Protein AF-A0A7S7SJQ9-F1 (afdb_monomer)

Organism: Paludibaculum fermentans (NCBI:txid1473598)

Sequence (162 aa):
MFHGLPLFLLLITLAVVPTLSAPTDSLAPLMLAAHNTVRSKVGVAPLEWSPQLEALARQWSKSLAANGQFRHRPGTSYGENLFEMTGDQATPQFVVGNWASEAKDYNLESNTCRRGAQCGHYTQIVWRDSKQVGCAVGRRGQREVWVCYYDPPGNWEGEKPY

Nearest PDB structures (foldseek):
  1smb-assembly1_A  TM=9.119E-01  e=9.457E-13  Homo sapiens
  5vhg-assembly1_A  TM=8.718E-01  e=3.417E-12  Homo sapiens
  2dda-assembly4_D  TM=8.845E-01  e=1.078E-11  Pseudechis australis
  2ddb-assembly2_B  TM=8.371E-01  e=4.461E-11  Pseudechis porphyriacus
  3nt8-assembly2_B  TM=7.735E-01  e=3.882E-10  Necator americanus

Structure (mmCIF, N/CA/C/O backbone):
data_AF-A0A7S7SJQ9-F1
#
_entry.id   AF-A0A7S7SJQ9-F1
#
loop_
_atom_site.group_PDB
_atom_site.id
_atom_site.type_symbol
_atom_site.label_atom_id
_atom_site.label_alt_id
_atom_site.label_comp_id
_atom_site.label_asym_id
_atom_site.label_entity_id
_atom_site.label_seq_id
_atom_site.pdbx_PDB_ins_code
_atom_site.Cartn_x
_atom_site.Cartn_y
_atom_site.Cartn_z
_atom_site.occupancy
_atom_site.B_iso_or_equiv
_atom_site.auth_seq_id
_atom_site.auth_comp_id
_atom_site.auth_asym_id
_atom_site.auth_atom_id
_atom_site.pdbx_PDB_model_num
ATOM 1 N N . MET A 1 1 ? -64.382 -50.932 36.297 1.00 45.72 1 MET A N 1
ATOM 2 C CA . MET A 1 1 ? -63.411 -51.176 35.211 1.00 45.72 1 MET A CA 1
ATOM 3 C C . MET A 1 1 ? -62.687 -49.865 34.966 1.00 45.72 1 MET A C 1
ATOM 5 O O . MET A 1 1 ? -63.320 -48.894 34.583 1.00 45.72 1 MET A O 1
ATOM 9 N N . PHE A 1 2 ? -61.413 -49.809 35.349 1.00 48.09 2 PHE A N 1
ATOM 10 C CA . PHE A 1 2 ? -60.567 -48.612 35.370 1.00 48.09 2 PHE A CA 1
ATOM 11 C C . PHE A 1 2 ? -59.953 -48.369 33.996 1.00 48.09 2 PHE A C 1
ATOM 13 O O . PHE A 1 2 ? -59.350 -49.300 33.479 1.00 48.09 2 PHE A O 1
ATOM 20 N N . HIS A 1 3 ? -60.051 -47.165 33.433 1.00 45.84 3 HIS A N 1
ATOM 21 C CA . HIS A 1 3 ? -59.190 -46.724 32.326 1.00 45.84 3 HIS A CA 1
ATOM 22 C C . HIS A 1 3 ? -58.712 -45.298 32.630 1.00 45.84 3 HIS A C 1
ATOM 24 O O . HIS A 1 3 ? -59.440 -44.330 32.428 1.00 45.84 3 HIS A O 1
ATOM 30 N N . GLY A 1 4 ? -57.507 -45.187 33.195 1.00 45.69 4 GLY A N 1
ATOM 31 C CA . GLY A 1 4 ? -56.807 -43.917 33.381 1.00 45.69 4 GLY A CA 1
ATOM 32 C C . GLY A 1 4 ? -56.085 -43.522 32.094 1.00 45.69 4 GLY A C 1
ATOM 33 O O . GLY A 1 4 ? -55.367 -44.338 31.520 1.00 45.69 4 GLY A O 1
ATOM 34 N N . LEU A 1 5 ? -56.282 -42.284 31.635 1.00 52.97 5 LEU A N 1
ATOM 35 C CA . LEU A 1 5 ? -55.485 -41.709 30.551 1.00 52.97 5 LEU A CA 1
ATOM 36 C C . LEU A 1 5 ? -54.071 -41.370 31.057 1.00 52.97 5 LEU A C 1
ATOM 38 O O . LEU A 1 5 ? -53.946 -40.791 32.139 1.00 52.97 5 LEU A O 1
ATOM 42 N N . PRO A 1 6 ? -53.008 -41.653 30.283 1.00 54.62 6 PRO A N 1
ATOM 43 C CA . PRO A 1 6 ? -51.665 -41.226 30.637 1.00 54.62 6 PRO A CA 1
ATOM 44 C C . PRO A 1 6 ? -51.472 -39.747 30.276 1.00 54.62 6 PRO A C 1
ATOM 46 O O . PRO A 1 6 ? -51.642 -39.333 29.129 1.00 54.62 6 PRO A O 1
ATOM 49 N N . LEU A 1 7 ? -51.097 -38.945 31.273 1.00 57.56 7 LEU A N 1
ATOM 50 C CA . LEU A 1 7 ? -50.651 -37.567 31.100 1.00 57.56 7 LEU A CA 1
ATOM 51 C C . LEU A 1 7 ? -49.227 -37.582 30.521 1.00 57.56 7 LEU A C 1
ATOM 53 O O . LEU A 1 7 ? -48.257 -37.794 31.246 1.00 57.56 7 LEU A O 1
ATOM 57 N N . PHE A 1 8 ? -49.091 -37.382 29.211 1.00 58.78 8 PHE A N 1
ATOM 58 C CA . PHE A 1 8 ? -47.787 -37.176 28.578 1.00 58.78 8 PHE A CA 1
ATOM 59 C C . PHE A 1 8 ? -47.312 -35.741 28.847 1.00 58.78 8 PHE A C 1
ATOM 61 O O . PHE A 1 8 ? -47.805 -34.790 28.241 1.00 58.78 8 PHE A O 1
ATOM 68 N N . LEU A 1 9 ? -46.348 -35.575 29.759 1.00 60.88 9 LEU A N 1
ATOM 69 C CA . LEU A 1 9 ? -45.589 -34.329 29.881 1.00 60.88 9 LEU A CA 1
ATOM 70 C C . LEU A 1 9 ? -44.712 -34.159 28.632 1.00 60.88 9 LEU A C 1
ATOM 72 O O . LEU A 1 9 ? -43.722 -34.868 28.453 1.00 60.88 9 LEU A O 1
ATOM 76 N N . LEU A 1 10 ? -45.070 -33.203 27.777 1.00 57.47 10 LEU A N 1
ATOM 77 C CA . LEU A 1 10 ? -44.246 -32.786 26.649 1.00 57.47 10 LEU A CA 1
ATOM 78 C C . LEU A 1 10 ? -43.096 -31.913 27.184 1.00 57.47 10 LEU A C 1
ATOM 80 O O . LEU A 1 10 ? -43.269 -30.723 27.446 1.00 57.47 10 LEU A O 1
ATOM 84 N N . LEU A 1 11 ? -41.920 -32.508 27.390 1.00 61.44 11 LEU A N 1
ATOM 85 C CA . LEU A 1 11 ? -40.687 -31.761 27.642 1.00 61.44 11 LEU A CA 1
ATOM 86 C C . LEU A 1 11 ? -40.315 -31.006 26.360 1.00 61.44 11 LEU A C 1
ATOM 88 O O . LEU A 1 11 ? -39.760 -31.583 25.427 1.00 61.44 11 LEU A O 1
ATOM 92 N N . ILE A 1 12 ? -40.636 -29.713 26.303 1.00 63.50 12 ILE A N 1
ATOM 93 C CA . ILE A 1 12 ? -40.148 -28.816 25.254 1.00 63.50 12 ILE A CA 1
ATOM 94 C C . ILE A 1 12 ? -38.656 -28.605 25.519 1.00 63.50 12 ILE A C 1
ATOM 96 O O . ILE A 1 12 ? -38.261 -27.755 26.315 1.00 63.50 12 ILE A O 1
ATOM 100 N N . THR A 1 13 ? -37.809 -29.410 24.882 1.00 64.50 13 THR A N 1
ATOM 101 C CA . THR A 1 13 ? -36.373 -29.142 24.844 1.00 64.50 13 THR A CA 1
ATOM 102 C C . THR A 1 13 ? -36.168 -27.881 24.019 1.00 64.50 13 THR A C 1
ATOM 104 O O . THR A 1 13 ? -36.384 -27.890 22.806 1.00 64.50 13 THR A O 1
ATOM 107 N N . LEU A 1 14 ? -35.778 -26.786 24.671 1.00 64.19 14 LEU A N 1
ATOM 108 C CA . LEU A 1 14 ? -35.339 -25.575 23.991 1.00 64.19 14 LEU A CA 1
ATOM 109 C C . LEU A 1 14 ? -34.064 -25.932 23.214 1.00 64.19 14 LEU A C 1
ATOM 111 O O . LEU A 1 14 ? -32.974 -25.992 23.780 1.00 64.19 14 LEU A O 1
ATOM 115 N N . ALA A 1 15 ? -34.199 -26.256 21.929 1.00 65.75 15 ALA A N 1
ATOM 116 C CA . ALA A 1 15 ? -33.048 -26.411 21.060 1.00 65.75 15 ALA A CA 1
ATOM 117 C C . ALA A 1 15 ? -32.379 -25.036 20.962 1.00 65.75 15 ALA A C 1
ATOM 119 O O . ALA A 1 15 ? -32.921 -24.114 20.352 1.00 65.75 15 ALA A O 1
ATOM 120 N N . VAL A 1 16 ? -31.220 -24.882 21.604 1.00 65.94 16 VAL A N 1
ATOM 121 C CA . VAL A 1 16 ? -30.346 -23.729 21.386 1.00 65.94 16 VAL A CA 1
ATOM 122 C C . VAL A 1 16 ? -29.816 -23.874 19.968 1.00 65.94 16 VAL A C 1
ATOM 124 O O . VAL A 1 16 ? -28.844 -24.584 19.724 1.00 65.94 16 VAL A O 1
ATOM 127 N N . VAL A 1 17 ? -30.513 -23.267 19.011 1.00 65.31 17 VAL A N 1
ATOM 128 C CA . VAL A 1 17 ? -30.020 -23.156 17.642 1.00 65.31 17 VAL A CA 1
ATOM 129 C C . VAL A 1 17 ? -28.827 -22.205 17.711 1.00 65.31 17 VAL A C 1
ATOM 131 O O . VAL A 1 17 ? -29.019 -21.049 18.097 1.00 65.31 17 VAL A O 1
ATOM 134 N N . PRO A 1 18 ? -27.596 -22.643 17.396 1.00 61.34 18 PRO A N 1
ATOM 135 C CA . PRO A 1 18 ? -26.491 -21.713 17.283 1.00 61.34 18 PRO A CA 1
ATOM 136 C C . PRO A 1 18 ? -26.850 -20.748 16.157 1.00 61.34 18 PRO A C 1
ATOM 138 O O . PRO A 1 18 ? -26.957 -21.137 14.993 1.00 61.34 18 PRO A O 1
ATOM 141 N N . THR A 1 19 ? -27.098 -19.489 16.506 1.00 59.69 19 THR A N 1
ATOM 142 C CA . THR A 1 19 ? -27.220 -18.425 15.519 1.00 59.69 19 THR A CA 1
ATOM 143 C C . THR A 1 19 ? -25.867 -18.326 14.836 1.00 59.69 19 THR A C 1
ATOM 145 O O . THR A 1 19 ? -24.901 -17.853 15.437 1.00 59.69 19 THR A O 1
ATOM 148 N N . LEU A 1 20 ? -25.773 -18.824 13.604 1.00 58.78 20 LEU A N 1
ATOM 149 C CA . LEU A 1 20 ? -24.620 -18.577 12.759 1.00 58.78 20 LEU A CA 1
ATOM 150 C C . LEU A 1 20 ? -24.638 -17.075 12.464 1.00 58.78 20 LEU A C 1
ATOM 152 O O . LEU A 1 20 ? -25.393 -16.615 11.610 1.00 58.78 20 LEU A O 1
ATOM 156 N N . SER A 1 21 ? -23.888 -16.293 13.240 1.00 57.81 21 SER A N 1
ATOM 157 C CA . SER A 1 21 ? -23.661 -14.890 12.921 1.00 57.81 21 SER A CA 1
ATOM 158 C C . SER A 1 21 ? -23.097 -14.854 11.505 1.00 57.81 21 SER A C 1
ATOM 160 O O . SER A 1 21 ? -22.024 -15.409 11.261 1.00 57.81 21 SER A O 1
ATOM 162 N N . ALA A 1 22 ? -23.837 -14.259 10.566 1.00 53.94 22 ALA A N 1
ATOM 163 C CA . ALA A 1 22 ? -23.305 -13.961 9.245 1.00 53.94 22 ALA A CA 1
ATOM 164 C C . ALA A 1 22 ? -21.956 -13.248 9.439 1.00 53.94 22 ALA A C 1
ATOM 166 O O . ALA A 1 22 ? -21.863 -12.396 10.331 1.00 53.94 22 ALA A O 1
ATOM 167 N N . PRO A 1 23 ? -20.899 -13.612 8.694 1.00 51.44 23 PRO A N 1
ATOM 168 C CA . PRO A 1 23 ? -19.616 -12.959 8.860 1.00 51.44 23 PRO A CA 1
ATOM 169 C C . PRO A 1 23 ? -19.823 -11.482 8.539 1.00 51.44 23 PRO A C 1
ATOM 171 O O . PRO A 1 23 ? -20.112 -11.123 7.402 1.00 51.44 23 PRO A O 1
ATOM 174 N N . THR A 1 24 ? -19.713 -10.623 9.550 1.00 53.28 24 THR A N 1
ATOM 175 C CA . THR A 1 24 ? -19.456 -9.204 9.336 1.00 53.28 24 THR A CA 1
ATOM 176 C C . THR A 1 24 ? -18.238 -9.155 8.428 1.00 53.28 24 THR A C 1
ATOM 178 O O . THR A 1 24 ? -17.180 -9.616 8.857 1.00 53.28 24 THR A O 1
ATOM 181 N N . ASP A 1 25 ? -18.416 -8.706 7.184 1.00 57.62 25 ASP A N 1
ATOM 182 C CA . ASP A 1 25 ? -17.382 -8.627 6.152 1.00 57.62 25 ASP A CA 1
ATOM 183 C C . ASP A 1 25 ? -16.048 -8.195 6.766 1.00 57.62 25 ASP A C 1
ATOM 185 O O . ASP A 1 25 ? -15.832 -7.030 7.117 1.00 57.62 25 ASP A O 1
ATOM 189 N N . SER A 1 26 ? -15.171 -9.166 7.013 1.00 82.75 26 SER A N 1
ATOM 190 C CA . SER A 1 26 ? -13.970 -8.897 7.782 1.00 82.75 26 SER A CA 1
ATOM 191 C C . SER A 1 26 ? -12.992 -8.137 6.886 1.00 82.75 26 SER A C 1
ATOM 193 O O . SER A 1 26 ? -12.830 -8.429 5.702 1.00 82.75 26 SER A O 1
ATOM 195 N N . LEU A 1 27 ? -12.359 -7.100 7.439 1.00 92.56 27 LEU A N 1
ATOM 196 C CA . LEU A 1 27 ? -11.490 -6.182 6.693 1.00 92.56 27 LEU A CA 1
ATOM 197 C C . LEU A 1 27 ? -10.388 -6.915 5.912 1.00 92.56 27 LEU A C 1
ATOM 199 O O . LEU A 1 27 ? -10.093 -6.543 4.780 1.00 92.56 27 LEU A O 1
ATOM 203 N N . ALA A 1 28 ? -9.802 -7.958 6.505 1.00 96.81 28 ALA A N 1
ATOM 204 C CA . ALA A 1 28 ? -8.688 -8.712 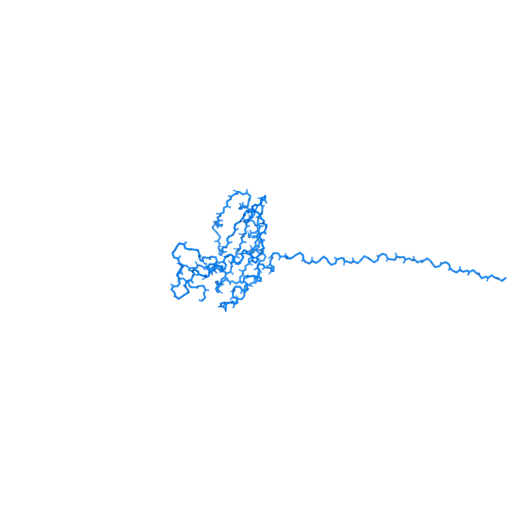5.937 1.00 96.81 28 ALA A CA 1
ATOM 205 C C . ALA A 1 28 ? -9.004 -9.363 4.573 1.00 96.81 28 ALA A C 1
ATOM 207 O O . ALA A 1 28 ? -8.342 -9.005 3.594 1.00 96.81 28 ALA A O 1
ATOM 208 N N . PRO A 1 29 ? -10.007 -10.259 4.440 1.00 97.38 29 PRO A N 1
ATOM 209 C CA . PRO A 1 29 ? -10.328 -10.865 3.149 1.00 97.38 29 PRO A CA 1
ATOM 210 C C . PRO A 1 29 ? -10.751 -9.836 2.098 1.00 97.38 29 PRO A C 1
ATOM 212 O O . PRO A 1 29 ? -10.371 -9.985 0.939 1.00 97.38 29 PRO A O 1
ATOM 215 N N . LEU A 1 30 ? -11.466 -8.769 2.475 1.00 97.81 30 LEU A N 1
ATOM 216 C CA . LEU A 1 30 ? -11.860 -7.726 1.523 1.00 97.81 30 LEU A CA 1
ATOM 217 C C . LEU A 1 30 ? -10.670 -6.897 1.022 1.00 97.81 30 LEU A C 1
ATOM 219 O O . LEU A 1 30 ? -10.574 -6.630 -0.176 1.00 97.81 30 LEU A O 1
ATOM 223 N N . MET A 1 31 ? -9.749 -6.514 1.912 1.00 98.44 31 MET A N 1
ATOM 224 C CA . MET A 1 31 ? -8.520 -5.819 1.523 1.00 98.44 31 MET A CA 1
ATOM 225 C C . MET A 1 31 ? -7.669 -6.705 0.616 1.00 98.44 31 MET A C 1
ATOM 227 O O . MET A 1 31 ? -7.241 -6.250 -0.445 1.00 98.44 31 MET A O 1
ATOM 231 N N . LEU A 1 32 ? -7.463 -7.973 0.987 1.00 98.75 32 LEU A N 1
ATOM 232 C CA . LEU A 1 32 ? -6.684 -8.918 0.188 1.00 98.75 32 LEU A CA 1
ATOM 233 C C . LEU A 1 32 ? -7.296 -9.123 -1.203 1.00 98.75 32 LEU A C 1
ATOM 235 O O . LEU A 1 32 ? -6.597 -9.024 -2.212 1.00 98.75 32 LEU A O 1
ATOM 239 N N . ALA A 1 33 ? -8.609 -9.355 -1.268 1.00 98.62 33 ALA A N 1
ATOM 240 C CA . ALA A 1 33 ? -9.322 -9.544 -2.526 1.00 98.62 33 ALA A CA 1
ATOM 241 C C . ALA A 1 33 ? -9.231 -8.302 -3.427 1.00 98.62 33 ALA A C 1
ATOM 243 O O . ALA A 1 33 ? -9.002 -8.432 -4.632 1.00 98.62 33 ALA A O 1
ATOM 244 N N . ALA A 1 34 ? -9.350 -7.098 -2.859 1.00 98.75 34 ALA A N 1
ATOM 245 C CA . ALA A 1 34 ? -9.229 -5.858 -3.617 1.00 98.75 34 ALA A CA 1
ATOM 246 C C . ALA A 1 34 ? -7.816 -5.674 -4.202 1.00 98.75 34 ALA A C 1
ATOM 248 O O . ALA A 1 34 ? -7.690 -5.347 -5.383 1.00 98.75 34 ALA A O 1
ATOM 249 N N . HIS A 1 35 ? -6.757 -5.961 -3.435 1.00 98.88 35 HIS A N 1
ATOM 250 C CA . HIS A 1 35 ? -5.378 -5.932 -3.947 1.00 98.88 35 HIS A CA 1
ATOM 251 C C . HIS A 1 35 ? -5.182 -6.953 -5.067 1.00 98.88 35 HIS A C 1
ATOM 253 O O . HIS A 1 35 ? -4.690 -6.617 -6.145 1.00 98.88 35 HIS A O 1
ATOM 259 N N . ASN A 1 36 ? -5.615 -8.193 -4.840 1.00 98.88 36 ASN A N 1
ATOM 260 C CA . ASN A 1 36 ? -5.437 -9.279 -5.800 1.00 98.88 36 ASN A CA 1
ATOM 261 C C . ASN A 1 36 ? -6.253 -9.063 -7.082 1.00 98.88 36 ASN A C 1
ATOM 263 O O . ASN A 1 36 ? -5.802 -9.434 -8.164 1.00 98.88 36 ASN A O 1
ATOM 267 N N . THR A 1 37 ? -7.382 -8.356 -6.997 1.00 98.88 37 THR A N 1
ATOM 268 C CA . THR A 1 37 ? -8.119 -7.883 -8.176 1.00 98.88 37 THR A CA 1
ATOM 269 C C . THR A 1 37 ? -7.268 -6.928 -9.013 1.00 98.88 37 THR A C 1
ATOM 271 O O . THR A 1 37 ? -7.195 -7.093 -10.228 1.00 98.88 37 THR A O 1
ATOM 274 N N . VAL A 1 38 ? -6.585 -5.956 -8.400 1.00 98.88 38 VAL A N 1
ATOM 275 C CA . VAL A 1 38 ? -5.701 -5.018 -9.121 1.00 98.88 38 VAL A CA 1
ATOM 276 C C . VAL A 1 38 ? -4.509 -5.755 -9.733 1.00 98.88 38 VAL A C 1
ATOM 278 O O . VAL A 1 38 ? -4.228 -5.588 -10.916 1.00 98.88 38 VAL A O 1
ATOM 281 N N . ARG A 1 39 ? -3.864 -6.631 -8.958 1.00 98.88 39 ARG A N 1
ATOM 282 C CA . ARG A 1 39 ? -2.711 -7.439 -9.388 1.00 98.88 39 ARG A CA 1
ATOM 283 C C . ARG A 1 39 ? -3.026 -8.346 -10.577 1.00 98.88 39 ARG A C 1
ATOM 285 O O . ARG A 1 39 ? -2.242 -8.415 -11.521 1.00 98.88 39 ARG A O 1
ATOM 292 N N . SER A 1 40 ? -4.209 -8.963 -10.586 1.00 98.81 40 SER A N 1
ATOM 293 C CA . SER A 1 40 ? -4.642 -9.827 -11.692 1.00 98.81 40 SER A CA 1
ATOM 294 C C . SER A 1 40 ? -4.722 -9.098 -13.038 1.00 98.81 40 SER A C 1
ATOM 296 O O . SER A 1 40 ? -4.417 -9.691 -14.069 1.00 98.81 40 SER A O 1
ATOM 298 N N . LYS A 1 41 ? -5.049 -7.796 -13.041 1.00 98.62 41 LYS A N 1
ATOM 299 C CA . LYS A 1 41 ? -5.158 -6.988 -14.270 1.00 98.62 41 LYS A CA 1
ATOM 300 C C . LYS A 1 41 ? -3.821 -6.792 -14.982 1.00 98.62 41 LYS A C 1
ATOM 302 O O . LYS A 1 41 ? -3.818 -6.482 -16.167 1.00 98.62 41 LYS A O 1
ATOM 307 N N . VAL A 1 42 ? -2.712 -6.958 -14.265 1.00 98.38 42 VAL A N 1
ATOM 308 C CA . VAL A 1 42 ? -1.349 -6.802 -14.792 1.00 98.38 42 VAL A CA 1
ATOM 309 C C . VAL A 1 42 ? -0.547 -8.106 -14.746 1.00 98.38 42 VAL A C 1
ATOM 311 O O . VAL A 1 42 ? 0.646 -8.108 -15.022 1.00 98.38 42 VAL A O 1
ATOM 314 N N . GLY A 1 43 ? -1.195 -9.227 -14.411 1.00 98.38 43 GLY A N 1
ATOM 315 C CA . GLY A 1 43 ? -0.580 -10.554 -14.454 1.00 98.38 43 GLY A CA 1
ATOM 316 C C . GLY A 1 43 ? 0.463 -10.832 -13.366 1.00 98.38 43 GLY A C 1
ATOM 317 O O . GLY A 1 43 ? 1.255 -11.759 -13.523 1.00 98.38 43 GLY A O 1
ATOM 318 N N . VAL A 1 44 ? 0.481 -10.072 -12.264 1.00 98.56 44 VAL A N 1
ATOM 319 C CA . VAL A 1 44 ? 1.381 -10.353 -11.130 1.00 98.56 44 VAL A CA 1
ATOM 320 C C . VAL A 1 44 ? 0.723 -11.301 -10.123 1.00 98.56 44 VAL A C 1
ATOM 322 O O . VAL A 1 44 ? -0.488 -11.249 -9.900 1.00 98.56 44 VAL A O 1
ATOM 325 N N . ALA A 1 45 ? 1.526 -12.176 -9.508 1.00 98.69 45 ALA A N 1
ATOM 326 C CA . ALA A 1 45 ? 1.055 -13.196 -8.565 1.00 98.69 45 ALA A CA 1
ATOM 327 C C . ALA A 1 45 ? 0.258 -12.577 -7.401 1.00 98.69 45 ALA A C 1
ATOM 329 O O . ALA A 1 45 ? 0.626 -11.492 -6.951 1.00 98.69 45 ALA A O 1
ATOM 330 N N . PRO A 1 46 ? -0.800 -13.224 -6.884 1.00 98.88 46 PRO A N 1
ATOM 331 C CA . PRO A 1 46 ? -1.568 -12.688 -5.763 1.00 98.88 46 PRO A CA 1
ATOM 332 C C . PRO A 1 46 ? -0.701 -12.538 -4.504 1.00 98.88 46 PRO A C 1
ATOM 334 O O . PRO A 1 46 ? 0.245 -13.293 -4.294 1.00 98.88 46 PRO A O 1
ATOM 337 N N . LEU A 1 47 ? -1.041 -11.557 -3.671 1.00 98.94 47 LEU A N 1
ATOM 338 C CA . LEU A 1 47 ? -0.529 -11.429 -2.312 1.00 98.94 47 LEU A CA 1
ATOM 339 C C . LEU A 1 47 ? -1.230 -12.432 -1.394 1.00 98.94 47 LEU A C 1
ATOM 341 O O . LEU A 1 47 ? -2.388 -12.799 -1.623 1.00 98.94 47 LEU A O 1
ATOM 345 N N . GLU A 1 48 ? -0.546 -12.783 -0.313 1.00 98.81 48 GLU A N 1
ATOM 346 C CA . GLU A 1 48 ? -1.083 -13.501 0.839 1.00 98.81 48 GLU A CA 1
ATOM 347 C C . GLU A 1 48 ? -1.294 -12.543 2.020 1.00 98.81 48 GLU A C 1
ATOM 349 O O . GLU A 1 48 ? -0.596 -11.536 2.162 1.00 98.81 48 GLU A O 1
ATOM 354 N N . TRP A 1 49 ? -2.272 -12.832 2.882 1.00 98.75 49 TRP A N 1
ATOM 355 C CA . TRP A 1 49 ? -2.485 -12.021 4.081 1.00 98.75 49 TRP A CA 1
ATOM 356 C C . TRP A 1 49 ? -1.478 -12.376 5.171 1.00 98.75 49 TRP A C 1
ATOM 358 O O . TRP A 1 49 ? -1.306 -13.549 5.496 1.00 98.75 49 TRP A O 1
ATOM 368 N N . SER A 1 50 ? -0.889 -11.364 5.804 1.00 98.75 50 SER A N 1
ATOM 369 C CA . SER A 1 50 ? -0.003 -11.534 6.952 1.00 98.75 50 SER A CA 1
ATOM 370 C C . SER A 1 50 ? -0.620 -10.951 8.227 1.00 98.75 50 SER A C 1
ATOM 372 O O . SER A 1 50 ? -0.708 -9.724 8.369 1.00 98.75 50 SER A O 1
ATOM 374 N N . PRO A 1 51 ? -0.984 -11.798 9.212 1.00 98.19 51 PRO A N 1
ATOM 375 C CA . PRO A 1 51 ? -1.458 -11.337 10.518 1.00 98.19 51 PRO A CA 1
ATOM 376 C C . PRO A 1 51 ? -0.432 -10.471 11.267 1.00 98.19 51 PRO A C 1
ATOM 378 O O . PRO A 1 51 ? -0.804 -9.569 12.019 1.00 98.19 51 PRO A O 1
ATOM 381 N N . GLN A 1 52 ? 0.866 -10.710 11.050 1.00 98.44 52 GLN A N 1
ATOM 382 C CA . GLN A 1 52 ? 1.938 -9.900 11.632 1.00 98.44 52 GLN A CA 1
ATOM 383 C C . GLN A 1 52 ? 1.921 -8.473 11.070 1.00 98.44 52 GLN A C 1
ATOM 385 O O . GLN A 1 52 ? 1.948 -7.507 11.836 1.00 98.44 52 GLN A O 1
ATOM 390 N N . LEU A 1 53 ? 1.842 -8.333 9.743 1.00 98.81 53 LEU A N 1
ATOM 391 C CA . LEU A 1 53 ? 1.761 -7.023 9.094 1.00 98.81 53 LEU A CA 1
ATOM 392 C C . LEU A 1 53 ? 0.467 -6.292 9.472 1.00 98.81 53 LEU A C 1
ATOM 394 O O . LEU A 1 53 ? 0.500 -5.092 9.735 1.00 98.81 53 LEU A O 1
ATOM 398 N N . GLU A 1 54 ? -0.654 -7.006 9.598 1.00 98.75 54 GLU A N 1
ATOM 399 C CA . GLU A 1 54 ? -1.914 -6.443 10.094 1.00 98.75 54 GLU A CA 1
ATOM 400 C C . GLU A 1 54 ? -1.767 -5.876 11.514 1.00 98.75 54 GLU A C 1
ATOM 402 O O . GLU A 1 54 ? -2.231 -4.767 11.792 1.00 98.75 54 GLU A O 1
ATOM 407 N N . ALA A 1 55 ? -1.118 -6.607 12.425 1.00 98.31 55 ALA A N 1
ATOM 408 C CA . ALA A 1 55 ? -0.902 -6.143 13.793 1.00 98.31 55 ALA A CA 1
ATOM 409 C C . ALA A 1 55 ? -0.065 -4.850 13.830 1.00 98.31 55 ALA A C 1
ATOM 411 O O . ALA A 1 55 ? -0.406 -3.907 14.554 1.00 98.31 55 ALA A O 1
ATOM 412 N N . LEU A 1 56 ? 0.981 -4.769 13.001 1.00 98.50 56 LEU A N 1
ATOM 413 C CA . LEU A 1 56 ? 1.799 -3.564 12.845 1.00 98.50 56 LEU A CA 1
ATOM 414 C C . LEU A 1 56 ? 0.996 -2.407 12.241 1.00 98.50 56 LEU A C 1
ATOM 416 O O . LEU A 1 56 ? 1.047 -1.289 12.762 1.00 98.50 56 LEU A O 1
ATOM 420 N N . ALA A 1 57 ? 0.220 -2.672 11.188 1.00 98.75 57 ALA A N 1
ATOM 421 C CA . ALA A 1 57 ? -0.646 -1.687 10.550 1.00 98.75 57 ALA A CA 1
ATOM 422 C C . ALA A 1 57 ? -1.671 -1.139 11.548 1.00 98.75 57 ALA A C 1
ATOM 424 O O . ALA A 1 57 ? -1.921 0.063 11.591 1.00 98.75 57 A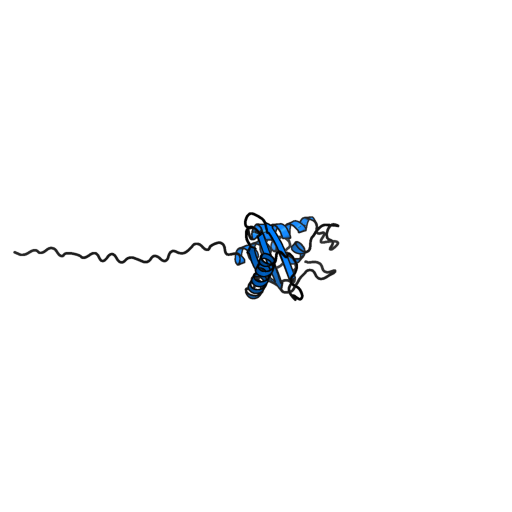LA A O 1
ATOM 425 N N . ARG A 1 58 ? -2.220 -1.999 12.413 1.00 98.62 58 ARG A N 1
ATOM 426 C CA . ARG A 1 58 ? -3.194 -1.634 13.451 1.00 98.62 58 ARG A CA 1
ATOM 427 C C . ARG A 1 58 ? -2.587 -0.751 14.530 1.00 98.62 58 ARG A C 1
ATOM 429 O O . ARG A 1 58 ? -3.258 0.160 15.013 1.00 98.62 58 ARG A O 1
ATOM 436 N N . GLN A 1 59 ? -1.344 -1.013 14.927 1.00 98.38 59 GLN A N 1
ATOM 437 C CA . GLN A 1 59 ? -0.618 -0.144 15.851 1.00 98.38 59 GLN A CA 1
ATOM 438 C C . GLN A 1 59 ? -0.437 1.250 15.238 1.00 98.38 59 GLN A C 1
ATOM 440 O O . GLN A 1 59 ? -0.707 2.260 15.892 1.00 98.38 59 GLN A O 1
ATOM 445 N N . TRP A 1 60 ? 0.000 1.303 13.979 1.00 98.62 60 TRP A N 1
ATOM 446 C CA . TRP A 1 60 ? 0.331 2.563 13.330 1.00 98.62 60 TRP A CA 1
ATOM 447 C C . TRP A 1 60 ? -0.901 3.393 12.977 1.00 98.62 60 TRP A C 1
ATOM 449 O O . TRP A 1 60 ? -0.963 4.570 13.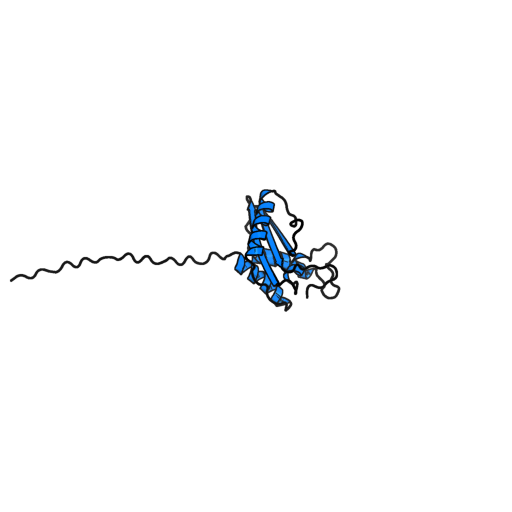330 1.00 98.62 60 TRP A O 1
ATOM 459 N N . SER A 1 61 ? -1.930 2.773 12.402 1.00 98.56 61 SER A N 1
ATOM 460 C CA . SER A 1 61 ? -3.180 3.446 12.039 1.00 98.56 61 SER A CA 1
ATOM 461 C C . SER A 1 61 ? -3.866 4.078 13.251 1.00 98.56 61 SER A C 1
ATOM 463 O O . SER A 1 61 ? -4.315 5.222 13.186 1.00 98.56 61 SER A O 1
ATOM 465 N N . LYS A 1 62 ? -3.876 3.387 14.402 1.00 98.19 62 LYS A N 1
ATOM 466 C CA . LYS A 1 62 ? -4.372 3.938 15.673 1.00 98.19 62 LYS A CA 1
ATOM 467 C C . LYS A 1 62 ? -3.549 5.133 16.151 1.00 98.19 62 LYS A C 1
ATOM 469 O O . LYS A 1 62 ? -4.136 6.124 16.578 1.00 98.19 62 LYS A O 1
ATOM 474 N N . SER A 1 63 ? -2.219 5.055 16.076 1.00 98.00 63 SER A N 1
ATOM 475 C CA . SER A 1 63 ? -1.327 6.160 16.455 1.00 98.00 63 SER A CA 1
ATOM 476 C C . SER A 1 63 ? -1.571 7.400 15.590 1.00 98.00 63 SER A C 1
ATOM 478 O O . SER A 1 63 ? -1.778 8.496 16.117 1.00 98.00 63 SER A O 1
ATOM 480 N N . LEU A 1 64 ? -1.634 7.222 14.266 1.00 98.19 64 LEU A N 1
ATOM 481 C CA . LEU A 1 64 ? -1.928 8.296 13.320 1.00 98.19 64 LEU A CA 1
ATOM 482 C C . LEU A 1 64 ? -3.296 8.916 13.606 1.00 98.19 64 LEU A C 1
ATOM 484 O O . LEU A 1 64 ? -3.385 10.135 13.765 1.00 98.19 64 LEU A O 1
ATOM 488 N N . ALA A 1 65 ? -4.339 8.089 13.753 1.00 96.94 65 ALA A N 1
ATOM 489 C CA . ALA A 1 65 ? -5.700 8.523 14.063 1.00 96.94 65 ALA A CA 1
ATOM 490 C C . ALA A 1 65 ? -5.782 9.321 15.379 1.00 96.94 65 ALA A C 1
ATOM 492 O O . ALA A 1 65 ? -6.439 10.364 15.427 1.00 96.94 65 ALA A O 1
ATOM 493 N N . ALA A 1 66 ? -5.084 8.870 16.427 1.00 95.56 66 ALA A N 1
ATOM 494 C CA . ALA A 1 66 ? -5.070 9.510 17.740 1.00 95.56 66 ALA A CA 1
ATOM 495 C C . ALA A 1 66 ? -4.368 10.873 17.736 1.00 95.56 66 ALA A C 1
ATOM 497 O O . ALA A 1 66 ? -4.896 11.838 18.290 1.00 95.56 66 ALA A O 1
ATOM 498 N N . ASN A 1 67 ? -3.213 10.954 17.075 1.00 94.06 67 ASN A N 1
ATOM 499 C CA . ASN A 1 67 ? -2.309 12.099 17.174 1.00 94.06 67 ASN A CA 1
ATOM 500 C C . ASN A 1 67 ? -2.534 13.168 16.094 1.00 94.06 67 ASN A C 1
ATOM 502 O O . ASN A 1 67 ? -1.794 14.146 16.051 1.00 94.06 67 ASN A O 1
ATOM 506 N N . GLY A 1 68 ? -3.515 12.992 15.200 1.00 89.62 68 GLY A N 1
ATOM 507 C CA . GLY A 1 68 ? -3.798 13.969 14.137 1.00 89.62 68 GLY A CA 1
ATOM 508 C C . GLY A 1 68 ? -2.745 14.017 13.024 1.00 89.62 68 GLY A C 1
ATOM 509 O O . GLY A 1 68 ? -2.698 14.987 12.280 1.00 89.62 68 GLY A O 1
ATOM 510 N N . GLN A 1 69 ? -1.869 13.013 12.930 1.00 93.38 69 GLN A N 1
ATOM 511 C CA . GLN A 1 69 ? -0.755 12.989 11.978 1.00 93.38 69 GLN A CA 1
ATOM 512 C C . GLN A 1 69 ? -1.066 12.060 10.806 1.00 93.38 69 GLN A C 1
ATOM 514 O O . GLN A 1 69 ? -1.691 11.019 11.010 1.00 93.38 69 GLN A O 1
ATOM 519 N N . PHE A 1 70 ? -0.580 12.402 9.613 1.00 97.06 70 PHE A N 1
ATOM 520 C CA . PHE A 1 70 ? -0.633 11.555 8.422 1.00 97.06 70 PHE A CA 1
ATOM 521 C C . PHE A 1 70 ? 0.765 11.480 7.804 1.00 97.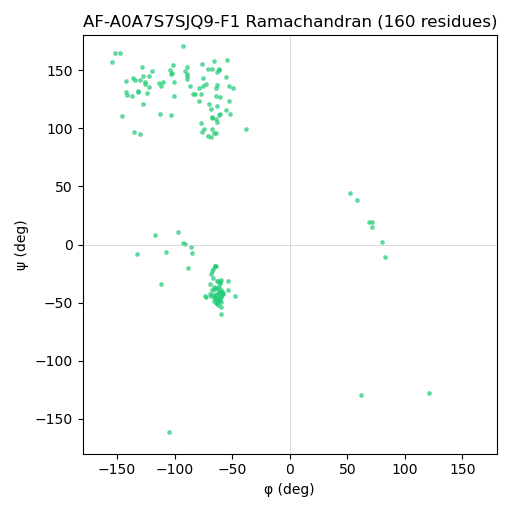06 70 PHE A C 1
ATOM 523 O O . PHE A 1 70 ? 1.214 12.401 7.126 1.00 97.06 70 PHE A O 1
ATOM 530 N N . ARG A 1 71 ? 1.510 10.427 8.154 1.00 97.69 71 ARG A N 1
ATOM 531 C CA . ARG A 1 71 ? 2.883 10.208 7.688 1.00 97.69 71 ARG A CA 1
ATOM 532 C C . ARG A 1 71 ? 3.242 8.732 7.700 1.00 97.69 71 ARG A C 1
ATOM 534 O O . ARG A 1 71 ? 2.703 7.970 8.508 1.00 97.69 71 ARG A O 1
ATOM 541 N N . HIS A 1 72 ? 4.224 8.379 6.880 1.00 97.50 72 HIS A N 1
ATOM 542 C CA . HIS A 1 72 ? 4.817 7.051 6.893 1.00 97.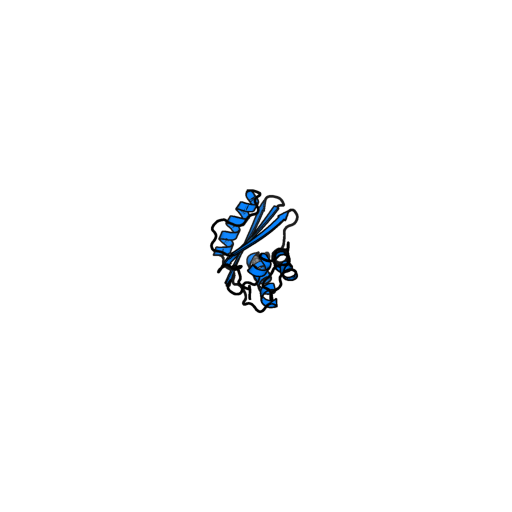50 72 HIS A CA 1
ATOM 543 C C . HIS A 1 72 ? 5.476 6.711 8.233 1.00 97.50 72 HIS A C 1
ATOM 545 O O . HIS A 1 72 ? 5.935 7.605 8.960 1.00 97.50 72 HIS A O 1
ATOM 551 N N . ARG A 1 73 ? 5.505 5.419 8.583 1.00 97.12 73 ARG A N 1
ATOM 552 C CA . ARG A 1 73 ? 6.158 4.944 9.809 1.00 97.12 73 ARG A CA 1
ATOM 553 C C . ARG A 1 73 ? 7.680 5.071 9.680 1.00 97.12 73 ARG A C 1
ATOM 555 O O . ARG A 1 73 ? 8.267 4.423 8.817 1.00 97.12 73 ARG A O 1
ATOM 562 N N . PRO A 1 74 ? 8.358 5.833 10.556 1.00 95.94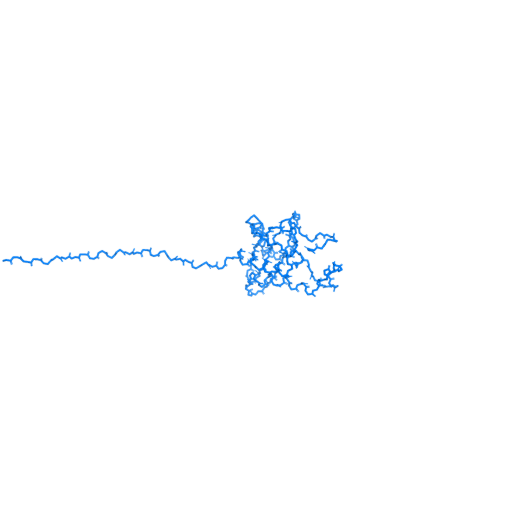 74 PRO A N 1
ATOM 563 C CA . PRO A 1 74 ? 9.813 5.937 10.505 1.00 95.94 74 PRO A CA 1
ATOM 564 C C . PRO A 1 74 ? 10.490 4.585 10.765 1.00 95.94 74 PRO A C 1
ATOM 566 O O . PRO A 1 74 ? 10.094 3.866 11.685 1.00 95.94 74 PRO A O 1
ATOM 569 N N . GLY A 1 75 ? 11.529 4.267 9.987 1.00 92.62 75 GLY A N 1
ATOM 570 C CA . GLY A 1 75 ? 12.399 3.107 10.219 1.00 92.62 75 GLY A CA 1
ATOM 571 C C . GLY A 1 75 ? 11.754 1.738 9.984 1.00 92.62 75 GLY A C 1
ATOM 572 O O . GLY A 1 75 ? 12.244 0.746 10.516 1.00 92.62 75 GLY A O 1
ATOM 573 N N . THR A 1 76 ? 10.648 1.662 9.239 1.00 92.44 76 THR A N 1
ATOM 574 C CA . THR A 1 76 ? 10.088 0.370 8.826 1.00 92.44 76 THR A CA 1
ATOM 575 C C . THR A 1 76 ? 10.912 -0.253 7.696 1.00 92.44 76 THR A C 1
ATOM 577 O O . THR A 1 76 ? 11.411 0.455 6.827 1.00 92.44 76 THR A O 1
ATOM 580 N N . SER A 1 77 ? 11.057 -1.580 7.713 1.00 96.44 77 SER A N 1
ATOM 581 C CA . SER A 1 77 ? 11.651 -2.367 6.624 1.00 96.44 77 SER A CA 1
ATOM 582 C C . SER A 1 77 ? 10.616 -2.858 5.603 1.00 96.44 77 SER A C 1
ATOM 584 O O . SER A 1 77 ? 10.973 -3.572 4.673 1.00 96.44 77 SER A O 1
ATOM 586 N N . TYR A 1 78 ? 9.337 -2.531 5.803 1.00 98.56 78 TYR A N 1
ATOM 587 C CA . TYR A 1 78 ? 8.224 -2.957 4.958 1.00 98.56 78 TYR A CA 1
ATOM 588 C C . TYR A 1 78 ? 7.801 -1.833 4.012 1.00 98.56 78 TYR A C 1
ATOM 590 O O . TYR A 1 78 ? 7.958 -0.653 4.328 1.00 98.56 78 TYR A O 1
ATOM 598 N N . GLY A 1 79 ? 7.206 -2.193 2.875 1.00 98.62 79 GLY A N 1
ATOM 599 C CA . GLY A 1 79 ? 6.513 -1.219 2.032 1.00 98.62 79 GLY A CA 1
ATOM 600 C C . GLY A 1 79 ? 5.274 -0.709 2.762 1.00 98.62 79 GLY A C 1
ATOM 601 O O . GLY A 1 79 ? 4.707 -1.452 3.561 1.00 98.62 79 GLY A O 1
ATOM 602 N N . GLU A 1 80 ? 4.825 0.522 2.511 1.00 98.81 80 GLU A N 1
ATOM 603 C CA . GLU A 1 80 ? 3.676 1.101 3.219 1.00 98.81 80 GLU A CA 1
ATOM 604 C C . GLU A 1 80 ? 2.793 1.936 2.290 1.00 98.81 80 GLU A C 1
AT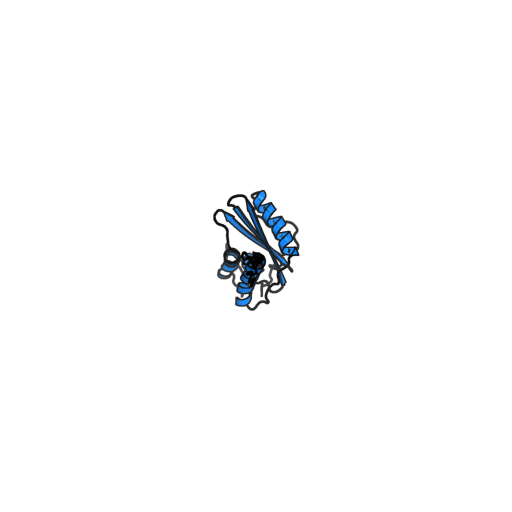OM 606 O O . GLU A 1 80 ? 3.272 2.868 1.650 1.00 98.81 80 GLU A O 1
ATOM 611 N N . ASN A 1 81 ? 1.489 1.654 2.293 1.00 98.88 81 ASN A N 1
ATOM 612 C CA . ASN A 1 81 ? 0.480 2.554 1.736 1.00 98.88 81 ASN A CA 1
ATOM 613 C C . ASN A 1 81 ? -0.359 3.159 2.860 1.00 98.88 81 ASN A C 1
ATOM 615 O O . ASN A 1 81 ? -0.751 2.460 3.801 1.00 98.88 81 ASN A O 1
ATOM 619 N N . LEU A 1 82 ? -0.675 4.447 2.716 1.00 98.75 82 LEU A N 1
ATOM 620 C CA . LEU A 1 82 ? -1.516 5.201 3.637 1.00 98.75 82 LEU A CA 1
ATOM 621 C C . LEU A 1 82 ? -2.715 5.796 2.905 1.00 98.75 82 LEU A C 1
ATOM 623 O O . LEU A 1 82 ? -2.620 6.213 1.755 1.00 98.75 82 LEU A O 1
ATOM 627 N N . PHE A 1 83 ? -3.852 5.854 3.585 1.00 98.62 83 PHE A N 1
ATOM 628 C CA . PHE A 1 83 ? -5.027 6.576 3.110 1.00 98.62 83 PHE A CA 1
ATOM 629 C C . PHE A 1 83 ? -5.717 7.241 4.294 1.00 98.62 83 PHE A C 1
ATOM 631 O O . PHE A 1 83 ? -5.793 6.662 5.377 1.00 98.62 83 PHE A O 1
ATOM 638 N N . GLU A 1 84 ? -6.210 8.457 4.100 1.00 97.69 84 GLU A N 1
ATOM 639 C CA . GLU A 1 84 ? -6.928 9.206 5.122 1.00 97.69 84 GLU A CA 1
ATOM 640 C C . GLU A 1 84 ? -8.188 9.830 4.542 1.00 97.69 84 GLU A C 1
ATOM 642 O O . GLU A 1 84 ? -8.196 10.336 3.420 1.00 97.69 84 GLU A O 1
ATOM 647 N N . MET A 1 85 ? -9.247 9.829 5.346 1.00 95.88 85 MET A N 1
ATOM 648 C CA . MET A 1 85 ? -10.453 10.592 5.067 1.00 95.88 85 MET A CA 1
ATOM 649 C C . MET A 1 85 ? -11.129 11.066 6.354 1.00 95.88 85 MET A C 1
ATOM 651 O O . MET A 1 85 ? -10.843 10.587 7.454 1.00 95.88 85 MET A O 1
ATOM 655 N N . THR A 1 86 ? -12.046 12.019 6.203 1.00 95.06 86 THR A N 1
ATOM 656 C CA . THR A 1 86 ? -12.978 12.447 7.249 1.00 95.06 86 THR A CA 1
ATOM 657 C C . THR A 1 86 ? -14.400 12.358 6.706 1.00 95.06 86 THR A C 1
ATOM 659 O O . THR A 1 86 ? -14.626 12.714 5.551 1.00 95.06 86 THR A O 1
ATOM 662 N N . GLY A 1 87 ? -15.343 11.909 7.530 1.00 92.19 87 GLY A N 1
ATOM 663 C CA . GLY A 1 87 ? -16.757 11.786 7.174 1.00 92.19 87 GLY A CA 1
ATOM 664 C C . GLY A 1 87 ? -17.231 10.344 7.312 1.00 92.19 87 GLY A C 1
ATOM 665 O O . GLY A 1 87 ? -17.053 9.740 8.372 1.00 92.19 87 GLY A O 1
ATOM 666 N N . ASP A 1 88 ? -17.838 9.812 6.250 1.00 89.75 88 ASP A N 1
ATOM 667 C CA . ASP A 1 88 ? -18.309 8.426 6.207 1.00 89.75 88 ASP A CA 1
ATOM 668 C C . ASP A 1 88 ? -17.152 7.420 6.269 1.00 89.75 88 ASP A C 1
ATOM 670 O O . ASP A 1 88 ? -16.006 7.728 5.944 1.00 89.75 88 ASP A O 1
ATOM 674 N N . GLN A 1 89 ? -17.454 6.190 6.684 1.00 89.69 89 GLN A N 1
ATOM 675 C CA . GLN A 1 89 ? -16.453 5.125 6.740 1.00 89.69 89 GLN A CA 1
ATOM 676 C C . GLN A 1 89 ? -16.187 4.568 5.341 1.00 89.69 89 GLN A C 1
ATOM 678 O O . GLN A 1 89 ? -17.117 4.180 4.629 1.00 89.69 89 GLN A O 1
ATOM 683 N N . ALA A 1 90 ? -14.912 4.486 4.963 1.00 94.12 90 ALA A N 1
ATOM 684 C CA . ALA A 1 90 ? -14.518 3.863 3.708 1.00 94.12 90 ALA A CA 1
ATOM 685 C C . ALA A 1 90 ? -14.691 2.342 3.752 1.00 94.12 90 ALA A C 1
ATOM 687 O O . ALA A 1 90 ? -14.529 1.687 4.784 1.00 94.12 90 ALA A O 1
ATOM 688 N N . THR A 1 91 ? -14.940 1.766 2.579 1.00 96.25 91 THR A N 1
ATOM 689 C CA . THR A 1 91 ? -14.826 0.323 2.372 1.00 96.25 91 THR A CA 1
ATOM 690 C C . THR A 1 91 ? -13.399 -0.042 1.945 1.00 96.25 91 THR A C 1
ATOM 692 O O . THR A 1 91 ? -12.726 0.764 1.295 1.00 96.25 91 THR A O 1
ATOM 695 N N . PRO A 1 92 ? -12.932 -1.271 2.228 1.00 97.31 92 PRO A N 1
ATOM 696 C CA . PRO A 1 92 ? -11.669 -1.796 1.703 1.00 97.31 92 PRO A CA 1
ATOM 697 C C . PRO A 1 92 ? -11.480 -1.581 0.192 1.00 97.31 92 PRO A C 1
ATOM 699 O O . PRO A 1 92 ? -10.426 -1.145 -0.269 1.00 97.31 92 PRO A O 1
ATOM 702 N N . GLN A 1 93 ? -12.531 -1.838 -0.586 1.00 97.75 93 GLN A N 1
ATOM 703 C CA . GLN A 1 93 ? -12.537 -1.712 -2.041 1.00 97.75 93 GLN A CA 1
ATOM 704 C C . GLN A 1 93 ? -12.358 -0.261 -2.483 1.00 97.75 93 GLN A C 1
ATOM 706 O O . GLN A 1 93 ? -11.658 -0.008 -3.461 1.00 97.75 93 GLN A O 1
ATOM 711 N N . PHE A 1 94 ? -12.965 0.688 -1.766 1.00 98.00 94 PHE A N 1
ATOM 712 C CA . PHE A 1 94 ? -12.801 2.108 -2.054 1.00 98.00 94 PHE A CA 1
ATOM 713 C C . PHE A 1 94 ? -11.354 2.560 -1.831 1.00 98.00 94 PHE A C 1
ATOM 715 O O . PHE A 1 94 ? -10.783 3.209 -2.704 1.00 98.00 94 PHE A O 1
ATOM 722 N N . VAL A 1 95 ? -10.738 2.169 -0.712 1.00 98.56 95 VAL A N 1
ATOM 723 C CA . VAL A 1 95 ? -9.352 2.549 -0.385 1.00 98.56 95 VAL A CA 1
ATOM 724 C C . VAL A 1 95 ? -8.364 1.982 -1.398 1.00 98.56 95 VAL A C 1
ATOM 726 O O . VAL A 1 95 ? -7.568 2.721 -1.976 1.00 98.56 95 VAL A O 1
ATOM 729 N N . VAL A 1 96 ? -8.451 0.681 -1.679 1.00 98.81 96 VAL A N 1
ATOM 730 C CA . VAL A 1 96 ? -7.572 0.045 -2.669 1.00 98.81 96 VAL A CA 1
ATOM 731 C C . VAL A 1 96 ? -7.842 0.589 -4.070 1.00 98.81 96 VAL A C 1
ATOM 733 O O . VAL A 1 96 ? -6.906 0.795 -4.837 1.00 98.81 96 VAL A O 1
ATOM 736 N N . GLY A 1 97 ? -9.102 0.880 -4.401 1.00 98.75 97 GLY A N 1
ATOM 737 C CA . GLY A 1 97 ? -9.476 1.534 -5.651 1.00 98.75 97 GLY A CA 1
ATOM 738 C C . GLY A 1 97 ? -8.888 2.939 -5.791 1.00 98.75 97 GLY A C 1
ATOM 739 O O . GLY A 1 97 ? -8.440 3.297 -6.878 1.00 98.75 97 GLY A O 1
ATOM 740 N N . ASN A 1 98 ? -8.833 3.717 -4.705 1.00 98.69 98 ASN A N 1
ATOM 741 C CA . ASN A 1 98 ? -8.213 5.040 -4.686 1.00 98.69 98 ASN A CA 1
ATOM 742 C C . ASN A 1 98 ? -6.714 4.953 -5.010 1.00 98.69 98 ASN A C 1
ATOM 744 O O . ASN A 1 98 ? -6.269 5.589 -5.965 1.00 98.69 98 ASN A O 1
ATOM 748 N N . TRP A 1 99 ? -5.974 4.089 -4.310 1.00 98.88 99 TRP A N 1
ATOM 749 C CA . TRP A 1 99 ? -4.560 3.827 -4.597 1.00 98.88 99 TRP A CA 1
ATOM 750 C C . TRP A 1 99 ? -4.338 3.296 -6.017 1.00 98.88 99 TRP A C 1
ATOM 752 O O . TRP A 1 99 ? -3.461 3.768 -6.732 1.00 98.88 99 TRP A O 1
ATOM 762 N N . ALA A 1 100 ? -5.161 2.348 -6.469 1.00 98.88 100 ALA A N 1
ATOM 763 C CA . ALA A 1 100 ? -5.053 1.782 -7.810 1.00 98.88 100 ALA A CA 1
ATOM 764 C C . ALA A 1 100 ? -5.395 2.786 -8.923 1.00 98.88 100 ALA A C 1
ATOM 766 O O . ALA A 1 100 ? -4.953 2.613 -10.057 1.00 98.88 100 ALA A O 1
ATOM 767 N N . SER A 1 101 ? -6.165 3.840 -8.626 1.00 98.75 101 SER A N 1
ATOM 768 C CA . SER A 1 101 ? -6.527 4.863 -9.614 1.00 98.75 101 SER A CA 1
ATOM 769 C C . SER A 1 101 ? -5.325 5.660 -10.130 1.00 98.75 101 SER A C 1
ATOM 771 O O . SER A 1 101 ? -5.403 6.251 -11.207 1.00 98.75 101 SER A O 1
ATOM 773 N N . GLU A 1 102 ? -4.204 5.626 -9.408 1.00 98.81 102 GLU A N 1
ATOM 774 C CA . GLU A 1 102 ? -2.929 6.206 -9.828 1.00 98.81 102 GLU A CA 1
ATOM 775 C C . GLU A 1 102 ? -2.334 5.533 -11.076 1.00 98.81 102 GLU A C 1
ATOM 777 O O . GLU A 1 102 ? -1.528 6.143 -11.774 1.00 98.81 102 GLU A O 1
ATOM 782 N N . ALA A 1 103 ? -2.775 4.319 -11.429 1.00 98.50 103 ALA A N 1
ATOM 783 C CA . ALA A 1 103 ? -2.350 3.626 -12.648 1.00 98.50 103 ALA A CA 1
ATOM 784 C C . ALA A 1 103 ? -2.536 4.474 -13.917 1.00 98.50 103 ALA A C 1
ATOM 786 O O . ALA A 1 103 ? -1.749 4.374 -14.852 1.00 98.50 103 ALA A O 1
ATOM 787 N N . LYS A 1 104 ? -3.558 5.343 -13.943 1.00 98.44 104 LYS A N 1
ATOM 788 C CA . LYS A 1 104 ? -3.839 6.254 -15.067 1.00 98.44 104 LYS A CA 1
ATOM 789 C C . LYS A 1 104 ? -2.732 7.300 -15.291 1.00 98.44 104 LYS A C 1
ATOM 791 O O . LYS A 1 104 ? -2.678 7.918 -16.352 1.00 98.44 104 LYS A O 1
ATOM 796 N N . ASP A 1 105 ? -1.894 7.518 -14.279 1.00 98.56 105 ASP A N 1
ATOM 797 C CA . ASP A 1 105 ? -0.829 8.517 -14.254 1.00 98.56 105 ASP A CA 1
ATOM 798 C C . ASP A 1 105 ? 0.566 7.882 -14.368 1.00 98.56 105 ASP A C 1
ATOM 800 O O . ASP A 1 105 ? 1.553 8.607 -14.503 1.00 98.56 105 ASP A O 1
ATOM 804 N N . TYR A 1 106 ? 0.658 6.549 -14.336 1.00 98.50 106 TYR A N 1
ATOM 805 C CA . TYR A 1 106 ? 1.912 5.805 -14.397 1.00 98.50 106 TYR A CA 1
ATOM 806 C C . TYR A 1 106 ? 2.178 5.262 -15.806 1.00 98.50 106 TYR A C 1
ATOM 808 O O . TYR A 1 106 ? 1.347 4.568 -16.390 1.00 98.50 106 TYR A O 1
ATOM 816 N N . ASN A 1 107 ? 3.366 5.541 -16.344 1.00 98.00 107 ASN A N 1
ATOM 817 C CA . ASN A 1 107 ? 3.848 4.970 -17.595 1.00 98.00 107 ASN A CA 1
ATOM 818 C C . ASN A 1 107 ? 4.872 3.863 -17.304 1.00 98.00 107 ASN A C 1
ATOM 820 O O . ASN A 1 107 ? 5.992 4.129 -16.863 1.00 98.00 107 ASN A O 1
ATOM 824 N N . LEU A 1 108 ? 4.484 2.618 -17.593 1.00 97.00 108 LEU A N 1
ATOM 825 C CA . LEU A 1 108 ? 5.318 1.432 -17.385 1.00 97.00 108 LEU A CA 1
ATOM 826 C C . LEU A 1 108 ? 6.522 1.362 -18.336 1.00 97.00 108 LEU A C 1
ATOM 828 O O . LEU A 1 108 ? 7.577 0.853 -17.958 1.00 97.00 108 LEU A O 1
ATOM 832 N N . GLU A 1 109 ? 6.390 1.844 -19.572 1.00 96.50 109 GLU A N 1
ATOM 833 C CA . GLU A 1 109 ? 7.466 1.793 -20.565 1.00 96.50 109 GLU A CA 1
ATOM 834 C C . GLU A 1 109 ? 8.649 2.645 -20.104 1.00 96.50 109 GLU A C 1
ATOM 836 O O . GLU A 1 109 ? 9.769 2.137 -19.996 1.00 96.50 109 GLU A O 1
ATOM 841 N N . SER A 1 110 ? 8.376 3.894 -19.722 1.00 97.06 110 SER A N 1
ATOM 842 C CA . SER A 1 110 ? 9.382 4.838 -19.234 1.00 97.06 110 SER A CA 1
ATOM 843 C C . SER A 1 110 ? 9.688 4.719 -17.739 1.00 97.06 110 SER A C 1
ATOM 845 O O . SER A 1 110 ? 10.614 5.375 -17.277 1.00 97.06 110 SER A O 1
ATOM 847 N N . ASN A 1 111 ? 8.944 3.903 -16.985 1.00 97.56 111 ASN A N 1
ATOM 848 C CA . ASN A 1 111 ? 9.000 3.840 -15.518 1.00 97.56 111 ASN A CA 1
ATOM 849 C C . ASN A 1 111 ? 8.835 5.218 -14.853 1.00 97.56 111 ASN A C 1
ATOM 851 O O . ASN A 1 111 ? 9.591 5.594 -13.959 1.00 97.56 111 ASN A O 1
ATOM 855 N N . THR A 1 112 ? 7.874 6.014 -15.320 1.00 9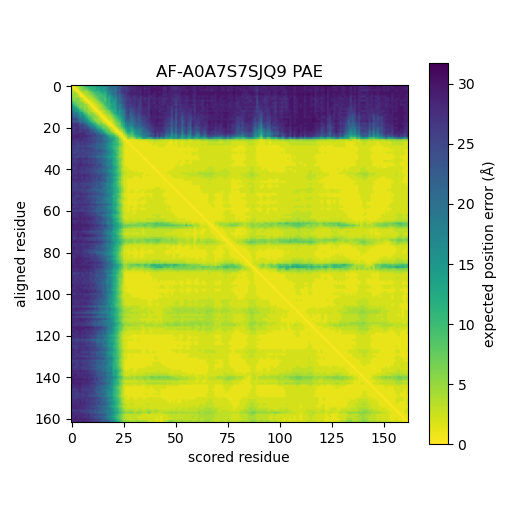7.62 112 THR A N 1
ATOM 856 C CA . THR A 1 112 ? 7.671 7.373 -14.804 1.00 97.62 112 THR A CA 1
ATOM 857 C C . THR A 1 112 ? 6.239 7.609 -14.368 1.00 97.62 112 THR A C 1
ATOM 859 O O . THR A 1 112 ? 5.281 7.135 -14.975 1.00 97.62 112 THR A O 1
ATOM 862 N N . CYS A 1 113 ? 6.098 8.403 -13.312 1.00 97.88 113 CYS A N 1
ATOM 863 C CA . CYS A 1 113 ? 4.824 8.984 -12.924 1.00 97.88 113 CYS A CA 1
ATOM 864 C C . CYS A 1 113 ? 4.642 10.332 -13.626 1.00 97.88 113 CYS A C 1
ATOM 866 O O . CYS A 1 113 ? 5.603 11.101 -13.763 1.00 97.88 113 CYS A O 1
ATOM 868 N N . ARG A 1 114 ? 3.417 10.655 -14.055 1.00 98.06 114 ARG A N 1
ATOM 869 C CA . ARG A 1 114 ? 3.102 11.972 -14.617 1.00 98.06 114 ARG A CA 1
ATOM 870 C C . ARG A 1 114 ? 3.544 13.063 -13.641 1.00 98.06 114 ARG A C 1
ATOM 872 O O . ARG A 1 114 ? 3.288 12.986 -12.442 1.00 98.06 114 ARG A O 1
ATOM 879 N N . ARG A 1 115 ? 4.175 14.118 -14.163 1.00 97.12 115 ARG A N 1
ATOM 880 C CA . ARG A 1 115 ? 4.667 15.237 -13.349 1.00 97.12 115 ARG A CA 1
ATOM 88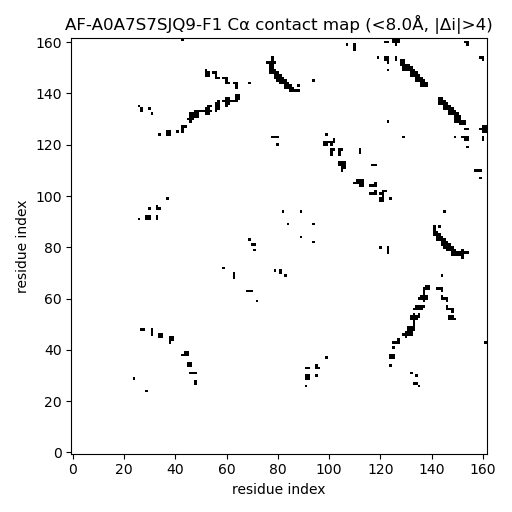1 C C . ARG A 1 115 ? 3.557 15.799 -12.451 1.00 97.12 115 ARG A C 1
ATOM 883 O O . ARG A 1 115 ? 2.515 16.218 -12.951 1.00 97.12 115 ARG A O 1
ATOM 890 N N . GLY A 1 116 ? 3.810 15.830 -11.142 1.00 96.69 116 GLY A N 1
ATOM 891 C CA . GLY A 1 116 ? 2.870 16.328 -10.131 1.00 96.69 116 GLY A CA 1
ATOM 892 C C . GLY A 1 116 ? 1.763 15.346 -9.727 1.00 96.69 116 GLY A C 1
ATOM 893 O O . GLY A 1 116 ? 0.918 15.714 -8.918 1.00 96.69 116 GLY A O 1
ATOM 894 N N . ALA A 1 117 ? 1.749 14.127 -10.272 1.00 97.50 117 ALA A N 1
ATOM 895 C CA . ALA A 1 117 ? 0.874 13.050 -9.823 1.00 97.50 117 ALA A CA 1
ATOM 896 C C . ALA A 1 117 ? 1.564 12.167 -8.770 1.00 97.50 117 ALA A C 1
ATOM 898 O O . ALA A 1 117 ? 2.765 12.285 -8.519 1.00 97.50 117 ALA A O 1
ATOM 899 N N . GLN A 1 118 ? 0.783 11.274 -8.167 1.00 97.44 118 GLN A N 1
ATOM 900 C CA . GLN A 1 118 ? 1.261 10.218 -7.280 1.00 97.44 118 GLN A CA 1
ATOM 901 C C . GLN A 1 118 ? 1.048 8.881 -7.981 1.00 97.44 118 GLN A C 1
ATOM 903 O O . GLN A 1 118 ? 0.007 8.684 -8.602 1.00 97.44 118 GLN A O 1
ATOM 908 N N . CYS A 1 119 ? 2.047 8.003 -7.906 1.00 98.38 119 CYS A N 1
ATOM 909 C CA . CYS A 1 119 ? 1.972 6.647 -8.456 1.00 98.38 119 CYS A CA 1
ATOM 910 C C . CYS A 1 119 ? 2.461 5.571 -7.482 1.00 98.38 119 CYS A C 1
ATOM 912 O O . CYS A 1 119 ? 2.319 4.384 -7.767 1.00 98.38 119 CYS A O 1
ATOM 914 N N . GLY A 1 120 ? 3.047 5.982 -6.351 1.00 98.50 120 GLY A N 1
ATOM 915 C CA . GLY A 1 120 ? 3.700 5.083 -5.405 1.00 98.50 120 GLY A CA 1
ATOM 916 C C . GLY A 1 120 ? 2.744 4.080 -4.766 1.00 98.50 120 GLY A C 1
ATOM 917 O O . GLY A 1 120 ? 3.149 2.953 -4.477 1.00 98.50 120 GLY A O 1
ATOM 918 N N . HIS A 1 121 ? 1.472 4.448 -4.580 1.00 98.81 121 HIS A N 1
ATOM 919 C CA . HIS A 1 121 ? 0.501 3.537 -3.992 1.00 98.81 121 HIS A CA 1
ATOM 920 C C . HIS A 1 121 ? 0.113 2.448 -4.985 1.00 98.81 121 HIS A C 1
ATOM 922 O O . HIS A 1 121 ? 0.076 1.272 -4.610 1.00 98.81 121 HIS A O 1
ATOM 928 N N . TYR A 1 122 ? -0.136 2.823 -6.246 1.00 98.88 122 TYR A N 1
ATOM 929 C CA . TYR A 1 122 ? -0.381 1.852 -7.308 1.00 98.88 122 TYR A CA 1
ATOM 930 C C . TYR A 1 122 ? 0.817 0.923 -7.485 1.00 98.88 122 TYR A C 1
ATOM 932 O O . TYR A 1 122 ? 0.637 -0.290 -7.391 1.00 98.88 122 TYR A O 1
ATOM 940 N N . THR A 1 123 ? 2.024 1.464 -7.685 1.00 98.81 123 THR A N 1
ATOM 941 C CA . THR A 1 123 ? 3.221 0.651 -7.948 1.00 98.81 123 THR A CA 1
ATOM 942 C C . THR A 1 123 ? 3.531 -0.302 -6.798 1.00 98.81 123 THR A C 1
ATOM 944 O O . THR A 1 123 ? 3.923 -1.435 -7.062 1.00 98.81 123 THR A O 1
ATOM 947 N N . GLN A 1 124 ? 3.252 0.074 -5.545 1.00 98.88 124 GLN A N 1
ATOM 948 C CA . GLN A 1 124 ? 3.372 -0.840 -4.409 1.00 98.88 124 GLN A CA 1
ATOM 949 C C . GLN A 1 124 ? 2.342 -1.982 -4.458 1.00 98.88 124 GLN A C 1
ATOM 951 O O . GLN A 1 124 ? 2.702 -3.136 -4.218 1.00 98.88 124 GLN A O 1
ATOM 956 N N . ILE A 1 125 ? 1.072 -1.711 -4.790 1.00 98.94 125 ILE A N 1
ATOM 957 C CA . ILE A 1 125 ? 0.038 -2.762 -4.888 1.00 98.94 125 ILE A CA 1
ATOM 958 C C . ILE A 1 125 ? 0.442 -3.829 -5.908 1.00 98.94 125 ILE A C 1
ATOM 960 O O . ILE A 1 125 ? 0.254 -5.025 -5.670 1.00 98.94 125 ILE A O 1
ATOM 964 N N . VAL A 1 126 ? 0.992 -3.404 -7.045 1.00 98.88 126 VAL A N 1
ATOM 965 C CA . VAL A 1 126 ? 1.364 -4.289 -8.159 1.00 98.88 126 VAL A CA 1
ATOM 966 C C . VAL A 1 126 ? 2.839 -4.682 -8.172 1.00 98.88 126 VAL A C 1
ATOM 968 O O . VAL A 1 126 ? 3.283 -5.302 -9.132 1.00 98.88 126 VAL A O 1
ATOM 971 N N . TRP A 1 127 ? 3.588 -4.393 -7.105 1.00 98.88 127 TRP A N 1
ATOM 972 C CA . TRP A 1 127 ? 4.994 -4.776 -7.011 1.00 98.88 127 TRP A CA 1
ATOM 973 C C . TRP A 1 127 ? 5.138 -6.301 -7.033 1.00 98.88 127 TRP A C 1
ATOM 975 O O . TRP A 1 127 ? 4.594 -6.997 -6.165 1.00 98.88 127 TRP A O 1
ATOM 985 N N . ARG A 1 128 ? 5.845 -6.846 -8.030 1.00 98.75 128 ARG A N 1
ATOM 986 C CA . ARG A 1 128 ? 5.921 -8.296 -8.278 1.00 98.75 128 ARG A CA 1
ATOM 987 C C . ARG A 1 128 ? 6.560 -9.061 -7.121 1.00 98.75 128 ARG A C 1
ATOM 989 O O . ARG A 1 128 ? 6.205 -10.217 -6.864 1.00 98.75 128 ARG A O 1
ATOM 996 N N . ASP A 1 129 ? 7.492 -8.418 -6.426 1.00 98.62 129 ASP A N 1
ATOM 997 C CA . ASP A 1 129 ? 8.282 -9.065 -5.385 1.00 98.62 129 ASP A CA 1
ATOM 998 C C . ASP A 1 129 ? 7.639 -9.006 -4.012 1.00 98.62 129 ASP A C 1
ATOM 1000 O O . ASP A 1 129 ? 7.911 -9.895 -3.214 1.00 98.62 129 ASP A O 1
ATOM 1004 N N . SER A 1 130 ? 6.701 -8.088 -3.769 1.00 98.81 130 SER A N 1
ATOM 1005 C CA . SER A 1 130 ? 5.870 -8.143 -2.568 1.00 98.81 130 SER A CA 1
ATOM 1006 C C . SER A 1 130 ? 5.015 -9.409 -2.601 1.00 98.81 130 SER A C 1
ATOM 1008 O O . SER A 1 130 ? 4.343 -9.690 -3.600 1.00 98.81 130 SER A O 1
ATOM 1010 N N . LYS A 1 131 ? 5.069 -10.191 -1.518 1.00 98.81 131 LYS A N 1
ATOM 1011 C CA . LYS A 1 131 ? 4.377 -11.485 -1.387 1.00 98.81 131 LYS A CA 1
ATOM 1012 C C . LYS A 1 131 ? 3.258 -11.435 -0.363 1.00 98.81 131 LYS A C 1
ATOM 1014 O O . LYS A 1 131 ? 2.234 -12.083 -0.543 1.00 98.81 131 LYS A O 1
ATOM 1019 N N . GLN A 1 132 ? 3.440 -10.647 0.688 1.00 98.88 132 GLN A N 1
ATOM 1020 C CA . GLN A 1 132 ? 2.501 -10.539 1.789 1.00 98.88 132 GLN A CA 1
ATOM 1021 C C . GLN A 1 132 ? 1.983 -9.115 1.937 1.00 98.88 132 GLN A C 1
ATOM 1023 O O . GLN A 1 132 ? 2.703 -8.150 1.673 1.00 98.88 132 GLN A O 1
ATOM 1028 N N . VAL A 1 133 ? 0.747 -8.996 2.413 1.00 98.94 133 VAL A N 1
ATOM 1029 C CA . VAL A 1 133 ? 0.142 -7.729 2.820 1.00 98.94 133 VAL A CA 1
ATOM 1030 C C . VAL A 1 133 ? -0.609 -7.889 4.133 1.00 98.94 133 VAL A C 1
ATOM 1032 O O . VAL A 1 133 ? -1.238 -8.913 4.388 1.00 98.94 133 VAL A O 1
ATOM 1035 N N . GLY A 1 134 ? -0.565 -6.866 4.975 1.00 98.81 134 GLY A N 1
ATOM 1036 C CA . GLY A 1 134 ? -1.437 -6.770 6.138 1.00 98.81 134 GLY A CA 1
ATOM 1037 C C . GLY A 1 134 ? -1.859 -5.331 6.351 1.00 98.81 134 GLY A C 1
ATOM 1038 O O . GLY A 1 134 ? -1.030 -4.422 6.340 1.00 98.81 134 GLY A O 1
ATOM 1039 N N . CYS A 1 135 ? -3.159 -5.127 6.527 1.00 98.88 135 CYS A N 1
ATOM 1040 C CA . CYS A 1 135 ? -3.755 -3.802 6.589 1.00 98.88 135 CYS A CA 1
ATOM 1041 C C . CYS A 1 135 ? -4.625 -3.627 7.821 1.00 98.88 135 CYS A C 1
ATOM 1043 O O . CYS A 1 135 ? -5.237 -4.572 8.313 1.00 98.88 135 CYS A O 1
ATOM 1045 N N . ALA A 1 136 ? -4.749 -2.388 8.274 1.00 98.56 136 ALA A N 1
ATOM 1046 C CA . ALA A 1 136 ? -5.678 -2.030 9.325 1.00 98.56 136 ALA A CA 1
ATOM 1047 C C . ALA A 1 136 ? -6.128 -0.581 9.193 1.00 98.56 136 ALA A C 1
ATOM 1049 O O . ALA A 1 136 ? -5.489 0.246 8.544 1.00 98.56 136 ALA A O 1
ATOM 1050 N N . VAL A 1 137 ? -7.200 -0.272 9.910 1.00 98.19 137 VAL A N 1
ATOM 1051 C CA . VAL A 1 137 ? -7.785 1.059 9.978 1.00 98.19 137 VAL A CA 1
ATOM 1052 C C . VAL A 1 137 ? -7.837 1.549 11.424 1.00 98.19 137 VAL A C 1
ATOM 1054 O O . VAL A 1 137 ? -8.191 0.800 12.340 1.00 98.19 137 VAL A O 1
ATOM 1057 N N . GLY A 1 138 ? -7.456 2.806 11.630 1.00 97.44 138 GLY A N 1
ATOM 1058 C CA . GLY A 1 138 ? -7.550 3.530 12.892 1.00 97.44 138 GLY A CA 1
ATOM 1059 C C . GLY A 1 138 ? -8.559 4.661 12.760 1.00 97.44 138 GLY A C 1
ATOM 1060 O O . GLY A 1 138 ? -8.599 5.338 11.736 1.00 97.44 138 GLY A O 1
ATOM 1061 N N . ARG A 1 139 ? -9.386 4.868 13.788 1.00 96.56 139 ARG A N 1
ATOM 1062 C CA . ARG A 1 139 ? -10.459 5.872 13.772 1.00 96.56 139 ARG A CA 1
ATOM 1063 C C . ARG A 1 139 ? -10.420 6.757 15.010 1.00 96.56 139 ARG A C 1
ATOM 1065 O O . ARG A 1 139 ? -10.163 6.266 16.110 1.00 96.56 139 ARG A O 1
ATOM 1072 N N . ARG A 1 140 ? -10.706 8.050 14.832 1.00 95.69 140 ARG A N 1
ATOM 1073 C CA . ARG A 1 140 ? -10.936 9.016 15.918 1.00 95.69 140 ARG A CA 1
ATOM 1074 C C . ARG A 1 140 ? -11.989 10.036 15.490 1.00 95.69 140 ARG A C 1
ATOM 1076 O O . ARG A 1 140 ? -11.731 10.875 14.632 1.00 95.69 140 ARG A O 1
ATOM 1083 N N . GLY A 1 141 ? -13.170 9.980 16.107 1.00 93.50 141 GLY A N 1
ATOM 1084 C CA . GLY A 1 141 ? -14.325 10.750 15.635 1.00 93.50 141 GLY A CA 1
ATOM 1085 C C . GLY A 1 141 ? -14.704 10.322 14.215 1.00 93.50 141 GLY A C 1
ATOM 1086 O O . GLY A 1 141 ? -14.807 9.128 13.953 1.00 93.50 141 GLY A O 1
ATOM 1087 N N . GLN A 1 142 ? -14.857 11.287 13.308 1.00 94.06 142 GLN A N 1
ATOM 1088 C CA . GLN A 1 142 ? -15.133 11.039 11.884 1.00 94.06 142 GLN A CA 1
ATOM 1089 C C . GLN A 1 142 ? -13.866 10.812 11.043 1.00 94.06 142 GLN A C 1
ATOM 1091 O O . GLN A 1 142 ? -13.964 10.614 9.838 1.00 94.06 142 GLN A O 1
ATOM 1096 N N . ARG A 1 143 ? -12.672 10.897 11.645 1.00 95.00 143 ARG A N 1
ATOM 1097 C CA . ARG A 1 143 ? -11.403 10.711 10.937 1.00 95.00 143 ARG A CA 1
ATOM 1098 C C . ARG A 1 143 ? -11.021 9.240 10.899 1.00 95.00 143 ARG A C 1
ATOM 1100 O O . ARG A 1 143 ? -11.048 8.559 11.930 1.00 95.00 143 ARG A O 1
ATOM 1107 N N . GLU A 1 144 ? -10.570 8.801 9.735 1.00 96.12 144 GLU A N 1
ATOM 1108 C CA . GLU A 1 144 ? -10.161 7.436 9.456 1.00 96.12 144 GLU A CA 1
ATOM 1109 C C . GLU A 1 144 ? -8.806 7.409 8.749 1.00 96.12 144 GLU A C 1
ATOM 1111 O O . GLU A 1 144 ? -8.595 8.144 7.788 1.00 96.12 144 GLU A O 1
ATOM 1116 N N . VAL A 1 145 ? -7.895 6.558 9.226 1.00 98.44 145 VAL A N 1
ATOM 1117 C CA . VAL A 1 145 ? -6.560 6.365 8.647 1.00 98.44 145 VAL A CA 1
ATOM 1118 C C . VAL A 1 145 ? -6.333 4.882 8.387 1.00 98.44 145 VAL A C 1
ATOM 1120 O O . VAL A 1 145 ? -6.378 4.072 9.315 1.00 98.44 145 VAL A O 1
ATOM 1123 N N . TRP A 1 146 ? -6.070 4.527 7.136 1.00 98.69 146 TRP A N 1
ATOM 1124 C CA . TRP A 1 146 ? -5.740 3.178 6.693 1.00 98.69 146 TRP A CA 1
ATOM 1125 C C . TRP A 1 146 ? -4.242 3.046 6.495 1.00 98.69 146 TRP A C 1
ATOM 1127 O O . TRP A 1 146 ? -3.594 3.945 5.963 1.00 98.69 146 TRP A O 1
ATOM 1137 N N . VAL A 1 147 ? -3.715 1.901 6.907 1.00 98.88 147 VAL A N 1
ATOM 1138 C CA . VAL A 1 147 ? -2.314 1.524 6.742 1.00 98.88 147 VAL A CA 1
ATOM 1139 C C . VAL A 1 147 ? -2.289 0.117 6.169 1.00 98.88 147 VAL A C 1
ATOM 1141 O O . VAL A 1 147 ? -2.973 -0.759 6.699 1.00 98.88 147 VAL A O 1
ATOM 1144 N N . CYS A 1 148 ? -1.503 -0.105 5.122 1.00 98.88 148 CYS A N 1
ATOM 1145 C CA . CYS A 1 148 ? -1.140 -1.432 4.629 1.00 98.88 148 CYS A CA 1
ATOM 1146 C C . CYS A 1 148 ? 0.375 -1.556 4.603 1.00 98.88 148 CYS A C 1
ATOM 1148 O O . CYS A 1 148 ? 1.030 -0.684 4.036 1.00 98.88 148 CYS A O 1
ATOM 1150 N N . TYR A 1 149 ? 0.904 -2.641 5.163 1.00 98.94 149 TYR A N 1
ATOM 1151 C CA . TYR A 1 149 ? 2.305 -3.016 5.007 1.00 98.94 149 TYR A CA 1
ATOM 1152 C C . TYR A 1 149 ? 2.469 -4.134 3.986 1.00 98.94 149 TYR A C 1
ATOM 1154 O O . TYR A 1 149 ? 1.607 -5.010 3.903 1.00 98.94 149 TYR A O 1
ATOM 1162 N N . TYR A 1 150 ? 3.593 -4.116 3.270 1.00 98.88 150 TYR A N 1
ATOM 1163 C CA . TYR A 1 150 ? 3.958 -5.089 2.243 1.00 98.88 150 TYR A CA 1
ATOM 1164 C C . TYR A 1 150 ? 5.330 -5.690 2.528 1.00 98.88 150 TYR A C 1
ATOM 1166 O O . TYR A 1 150 ? 6.262 -4.965 2.885 1.00 98.88 150 TYR A O 1
ATOM 1174 N N . ASP A 1 151 ? 5.454 -7.000 2.338 1.00 98.75 151 ASP A N 1
ATOM 1175 C CA . ASP A 1 151 ? 6.706 -7.724 2.552 1.00 98.75 151 ASP A CA 1
ATOM 1176 C C . ASP A 1 151 ? 6.970 -8.736 1.426 1.00 98.75 151 ASP A C 1
ATOM 1178 O O . ASP A 1 151 ? 6.093 -9.561 1.127 1.00 98.75 151 ASP A O 1
ATOM 1182 N N . PRO A 1 152 ? 8.150 -8.716 0.783 1.00 98.69 152 PRO A N 1
ATOM 1183 C CA . PRO A 1 152 ? 9.163 -7.649 0.780 1.00 98.69 152 PRO A CA 1
ATOM 1184 C C . PRO A 1 152 ? 8.629 -6.258 0.367 1.00 98.69 152 PRO A C 1
ATOM 1186 O O . PRO A 1 152 ? 7.589 -6.184 -0.305 1.00 98.69 152 PRO A O 1
ATOM 1189 N N . PRO A 1 153 ? 9.318 -5.155 0.736 1.00 98.44 153 PRO A N 1
ATOM 1190 C CA . PRO A 1 153 ? 8.969 -3.810 0.279 1.00 98.44 153 PRO A CA 1
ATOM 1191 C C . PRO A 1 153 ? 9.107 -3.679 -1.241 1.00 98.44 153 PRO A C 1
ATOM 1193 O O . PRO A 1 153 ? 9.962 -4.320 -1.859 1.00 98.44 153 PRO A O 1
ATOM 1196 N N . GLY A 1 154 ? 8.263 -2.832 -1.828 1.00 98.25 154 GLY A N 1
ATOM 1197 C CA . GLY A 1 154 ? 8.376 -2.421 -3.222 1.00 98.25 154 GLY A CA 1
ATOM 1198 C C . GLY A 1 154 ? 8.913 -1.004 -3.381 1.00 98.25 154 GLY A C 1
ATOM 1199 O O . GLY A 1 154 ? 9.467 -0.425 -2.449 1.00 98.25 154 GLY A O 1
ATOM 1200 N N . ASN A 1 155 ? 8.691 -0.431 -4.565 1.00 98.00 155 ASN A N 1
ATOM 1201 C CA . ASN A 1 155 ? 9.068 0.938 -4.928 1.00 98.00 155 ASN A CA 1
ATOM 1202 C C . ASN A 1 155 ? 10.573 1.221 -4.808 1.00 98.00 155 ASN A C 1
ATOM 1204 O O . ASN A 1 155 ? 10.973 2.316 -4.409 1.00 98.00 155 ASN A O 1
ATOM 1208 N N . TRP A 1 156 ? 11.404 0.247 -5.178 1.00 97.31 156 TRP A N 1
ATOM 1209 C CA . TRP A 1 156 ? 12.842 0.455 -5.302 1.00 97.31 156 TRP A CA 1
ATOM 1210 C C . TRP A 1 156 ? 13.148 1.468 -6.407 1.00 97.31 156 TRP A C 1
ATOM 1212 O O . TRP A 1 156 ? 12.573 1.428 -7.497 1.00 97.31 156 TRP A O 1
ATOM 1222 N N . GLU A 1 157 ? 14.040 2.410 -6.107 1.00 93.75 157 GLU A N 1
ATOM 1223 C CA . GLU A 1 157 ? 14.388 3.492 -7.023 1.00 93.75 157 GLU A CA 1
ATOM 1224 C C . GLU A 1 157 ? 14.977 2.935 -8.327 1.00 93.75 157 GLU A C 1
ATOM 1226 O O . GLU A 1 157 ? 15.918 2.145 -8.320 1.00 93.75 157 GLU A O 1
ATOM 1231 N N . GLY A 1 158 ? 14.404 3.348 -9.460 1.00 94.62 158 GLY A N 1
ATOM 1232 C CA . GLY A 1 158 ? 14.825 2.904 -10.791 1.00 94.62 158 GLY A CA 1
ATOM 1233 C C . GLY A 1 158 ? 14.242 1.561 -11.245 1.00 94.62 158 GLY A C 1
ATOM 1234 O O . GLY A 1 158 ? 14.322 1.250 -12.434 1.00 94.62 158 GLY A O 1
ATOM 1235 N N . GLU A 1 159 ? 13.592 0.799 -10.365 1.00 97.00 159 GLU A N 1
ATOM 1236 C CA . GLU A 1 159 ? 12.989 -0.491 -10.710 1.00 97.00 159 GLU A CA 1
ATOM 1237 C C . GLU A 1 159 ? 11.526 -0.354 -11.151 1.00 97.00 159 GLU A C 1
ATOM 1239 O O . GLU A 1 159 ? 10.802 0.552 -10.729 1.00 97.00 159 GLU A O 1
ATOM 1244 N N . LYS A 1 160 ? 11.088 -1.253 -12.039 1.00 97.19 160 LYS A N 1
ATOM 1245 C CA . LYS A 1 160 ? 9.690 -1.346 -12.479 1.00 97.19 160 LYS A CA 1
ATOM 1246 C C . LYS A 1 160 ? 8.920 -2.287 -11.551 1.00 97.19 160 LYS A C 1
ATOM 1248 O O . LYS A 1 160 ? 9.479 -3.292 -11.118 1.00 97.19 160 LYS A O 1
ATOM 1253 N N . PRO A 1 161 ? 7.626 -2.031 -11.303 1.00 97.62 161 PRO A N 1
ATOM 1254 C CA . PRO A 1 161 ? 6.831 -2.878 -10.427 1.00 97.62 161 PRO A CA 1
ATOM 1255 C C . PRO A 1 161 ? 6.578 -4.276 -11.008 1.00 97.62 161 PRO A C 1
ATOM 1257 O O . PRO A 1 161 ? 6.352 -5.201 -10.228 1.00 97.62 161 PRO A O 1
ATOM 1260 N N . TYR A 1 162 ? 6.606 -4.450 -12.337 1.00 96.94 162 TYR A N 1
ATOM 1261 C CA . TYR A 1 162 ? 6.432 -5.739 -13.014 1.00 96.94 162 TYR A CA 1
ATOM 1262 C C . TYR A 1 162 ? 7.027 -5.775 -14.420 1.00 96.94 162 TYR A C 1
ATOM 1264 O O . TYR A 1 162 ? 7.072 -4.712 -15.084 1.00 96.94 162 TYR A O 1
#

pLDDT: mean 91.24, std 14.87, range [45.69, 98.94]

Foldseek 3Di:
DDDDDDDDDDPPDPPPDPPPPDPPPDQQVLLQVLLQVLQVVVPADGADEDPVQQVVQAVVQQVCQVPVHDDDDPPDQWAKDKDKDFDDDDHSNRRSVVLLVQVVQADQVVRDGHPPGDNSSNLFSNQRQFHYKHKDWHHDHRMIMIMMTTPNHDDDPPDGSD

Secondary structure (DSSP, 8-state):
---PPP--------------------HHHHHHHHHHHHHHTTTPPPPEE-HHHHHHHHHHHHHHHHHT---PPTT-SSEEEEEEEESSPPPHHHHHHHHHGGGGGEETTTTEEPTT---HHHHHHT-SS--EEEEEEEEETTEEEEEEEEES----TT----

Radius of gyration: 24.36 Å; Cα contacts (8 Å, |Δi|>4): 263; chains: 1; bounding box: 78×68×56 Å

Solvent-accessible surface area (backbone atoms only — not comparable to full-atom values): 9436 Å² total; per-residue (Å²): 138,89,82,83,82,83,84,78,80,80,79,81,74,81,74,80,70,80,79,76,71,73,78,72,83,52,66,62,66,46,38,51,49,40,45,35,54,59,17,54,79,74,72,33,76,66,62,43,82,31,73,68,36,20,53,52,15,37,55,48,13,36,49,30,30,72,70,78,50,90,75,83,73,82,90,61,86,51,24,78,43,75,49,76,52,72,56,81,86,80,50,52,52,56,55,48,48,56,36,47,57,20,51,85,42,44,40,78,91,79,66,40,56,42,89,93,62,68,32,68,50,21,40,42,66,43,16,57,74,30,44,33,34,11,54,24,70,10,68,44,90,52,34,40,22,37,22,32,29,26,41,50,48,48,78,56,88,93,61,70,38,116

Mean predicted aligned error: 8.22 Å

InterPro domains:
  IPR001283 Cysteine-rich secretory protein-related [PR00837] (47-65)
  IPR001283 Cysteine-rich secretory protein-related [PR00837] (95-108)
  IPR001283 Cysteine-rich secretory protein-related [PR00837] (119-135)
  IPR001283 Cysteine-rich secretory protein-related [PR00837] (145-158)
  IPR001283 Cysteine-rich secretory protein-related [PTHR10334] (31-159)
  IPR002413 Venom allergen 5-like [PR00838] (47-65)
  IPR002413 Venom allergen 5-like [PR00838] (93-108)
  IPR002413 Venom allergen 5-like [PR00838] (118-137)
  IPR014044 CAP domain [PF00188] (32-150)
  IPR014044 CAP domain [SM00198] (26-158)
  IPR018244 Allergen V5/Tpx-1-related, conserved site [PS01009] (120-130)
  IPR035940 CAP superfamily [G3DSA:3.40.33.10] (22-162)
  IPR035940 CAP superfamily [SSF55797] (18-162)